Protein AF-A0A7W5PPJ0-F1 (afdb_monomer)

Radius of gyration: 19.75 Å; Cα contacts (8 Å, |Δi|>4): 26; chains: 1; bounding box: 58×28×44 Å

Mean predicted aligned error: 12.52 Å

pLDDT: mean 76.46, std 19.19, range [36.22, 96.88]

Structure (mmCIF, N/CA/C/O backbone):
data_AF-A0A7W5PPJ0-F1
#
_entry.id   AF-A0A7W5PPJ0-F1
#
loop_
_atom_site.group_PDB
_atom_site.id
_atom_site.type_symbol
_atom_site.label_atom_id
_atom_site.label_alt_id
_atom_site.label_comp_id
_atom_site.label_asym_id
_atom_site.label_entity_id
_atom_site.label_seq_id
_atom_site.pdbx_PDB_ins_code
_atom_site.Cartn_x
_atom_site.Cartn_y
_atom_site.C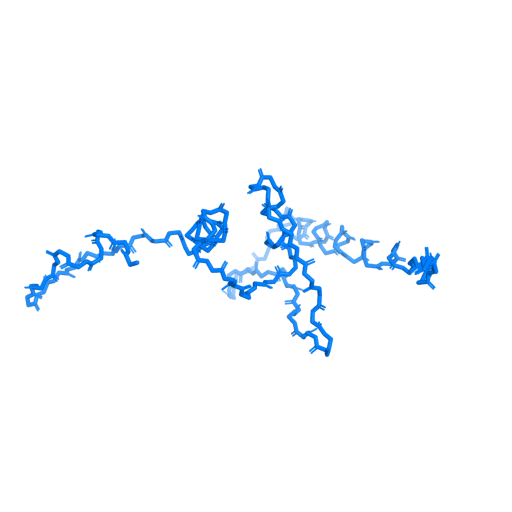artn_z
_atom_site.occupancy
_atom_site.B_iso_or_equiv
_atom_site.auth_seq_id
_atom_site.auth_comp_id
_atom_site.auth_asym_id
_atom_site.auth_atom_id
_atom_site.pdbx_PDB_model_num
ATOM 1 N N . MET A 1 1 ? 0.696 6.815 -19.755 1.00 37.72 1 MET A N 1
ATOM 2 C CA . MET A 1 1 ? -0.686 7.338 -19.660 1.00 37.72 1 MET A CA 1
ATOM 3 C C . MET A 1 1 ? -1.622 6.240 -20.150 1.00 37.72 1 MET A C 1
ATOM 5 O O . MET A 1 1 ? -1.492 5.837 -21.298 1.00 37.72 1 MET A O 1
ATOM 9 N N . ASN A 1 2 ? -2.443 5.654 -19.271 1.00 42.75 2 ASN A N 1
ATOM 10 C CA . ASN A 1 2 ? -3.335 4.547 -19.638 1.00 42.75 2 ASN A CA 1
ATOM 11 C C . ASN A 1 2 ? -4.500 5.079 -20.495 1.00 42.75 2 ASN A C 1
ATOM 13 O O . ASN A 1 2 ? -5.181 6.026 -20.105 1.00 42.75 2 ASN A O 1
ATOM 17 N N . VAL A 1 3 ? -4.709 4.451 -21.652 1.00 45.50 3 VAL A N 1
ATOM 18 C CA . VAL A 1 3 ? -5.682 4.797 -22.703 1.00 45.50 3 VAL A CA 1
ATOM 19 C C . VAL A 1 3 ? -7.137 4.818 -22.195 1.00 45.50 3 VAL A C 1
ATOM 21 O O . VAL A 1 3 ? -8.005 5.423 -22.822 1.00 45.50 3 VAL A O 1
ATOM 24 N N . ASN A 1 4 ? -7.411 4.212 -21.035 1.00 48.81 4 ASN A N 1
ATOM 25 C CA . ASN A 1 4 ? -8.746 4.172 -20.434 1.00 48.81 4 ASN A CA 1
ATOM 26 C C . ASN A 1 4 ? -9.167 5.473 -19.729 1.00 48.81 4 ASN A C 1
ATOM 28 O O . ASN A 1 4 ? -10.363 5.714 -19.596 1.00 48.81 4 ASN A O 1
ATOM 32 N N . ALA A 1 5 ? -8.229 6.334 -19.321 1.00 48.50 5 ALA A N 1
ATOM 33 C CA . ALA A 1 5 ? -8.557 7.572 -18.603 1.00 48.50 5 ALA A CA 1
ATOM 34 C C . ALA A 1 5 ? -8.960 8.734 -19.534 1.00 48.50 5 ALA A C 1
ATOM 36 O O . ALA A 1 5 ? -9.594 9.688 -19.098 1.00 48.50 5 ALA A O 1
ATOM 37 N N . THR A 1 6 ? -8.613 8.671 -20.824 1.00 47.34 6 THR A N 1
ATOM 38 C CA . THR A 1 6 ? -8.777 9.798 -21.767 1.00 47.34 6 THR A CA 1
ATOM 39 C C . THR A 1 6 ? -10.074 9.736 -22.586 1.00 47.34 6 THR A C 1
ATOM 41 O O . THR A 1 6 ? -10.305 10.594 -23.433 1.00 47.34 6 THR A O 1
ATOM 44 N N . ARG A 1 7 ? -10.934 8.727 -22.382 1.00 47.56 7 ARG A N 1
ATOM 45 C CA . ARG A 1 7 ? -12.094 8.481 -23.263 1.00 47.56 7 ARG A CA 1
ATOM 46 C C . ARG A 1 7 ? -13.396 9.198 -22.904 1.00 47.56 7 ARG A C 1
ATOM 48 O O . ARG A 1 7 ? -14.346 9.069 -23.667 1.00 47.56 7 ARG A O 1
ATOM 55 N N . TYR A 1 8 ? -13.470 9.976 -21.826 1.00 53.66 8 TYR A N 1
ATOM 56 C CA . TYR A 1 8 ? -14.767 10.481 -21.355 1.00 53.66 8 TYR A CA 1
ATOM 57 C C . TYR A 1 8 ? -14.753 11.976 -21.025 1.00 53.66 8 TYR A C 1
ATOM 59 O O . TYR A 1 8 ? -14.840 12.388 -19.876 1.00 53.66 8 TYR A O 1
ATOM 67 N N . MET A 1 9 ? -14.683 12.795 -22.077 1.00 51.66 9 MET A N 1
ATOM 68 C CA . MET A 1 9 ? -14.973 14.234 -22.046 1.00 51.66 9 MET A CA 1
ATOM 6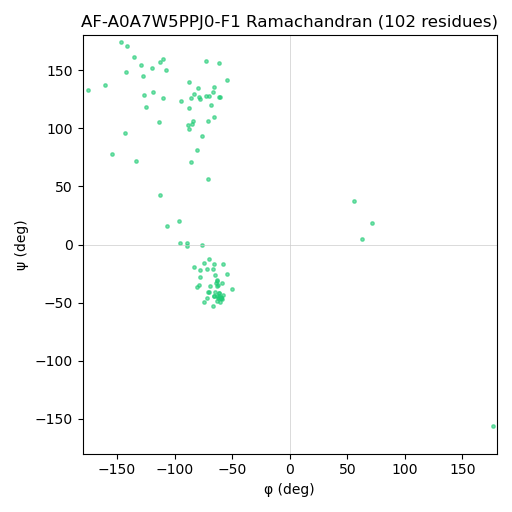9 C C . MET A 1 9 ? -16.486 14.450 -22.241 1.00 51.66 9 MET A C 1
ATOM 71 O O . MET A 1 9 ? -16.935 14.845 -23.313 1.00 51.66 9 MET A O 1
ATOM 75 N N . GLY A 1 10 ? -17.285 14.105 -21.230 1.00 55.88 10 GLY A N 1
ATOM 76 C CA . GLY A 1 10 ? -18.722 14.400 -21.164 1.00 55.88 10 GLY A CA 1
ATOM 77 C C . GLY A 1 10 ? -19.018 15.398 -20.045 1.00 55.88 10 GLY A C 1
ATOM 78 O O . GLY A 1 10 ? -18.237 15.521 -19.110 1.00 55.88 10 GLY A O 1
ATOM 79 N N . ILE A 1 11 ? -20.141 16.113 -20.132 1.00 61.00 11 ILE A N 1
ATOM 80 C CA . ILE A 1 11 ? -20.509 17.194 -19.193 1.00 61.00 11 ILE A CA 1
ATOM 81 C C . ILE A 1 11 ? -20.981 16.677 -17.818 1.00 61.00 11 ILE A C 1
ATOM 83 O O . ILE A 1 11 ? -20.975 17.440 -16.860 1.00 61.00 11 ILE A O 1
ATOM 87 N N . HIS A 1 12 ? -21.320 15.384 -17.708 1.00 60.28 12 HIS A N 1
ATOM 88 C CA . HIS A 1 12 ? -21.645 14.682 -16.456 1.00 60.28 12 HIS A CA 1
ATOM 89 C C . HIS A 1 12 ? -21.378 13.165 -16.562 1.00 60.28 12 HIS A C 1
ATOM 91 O O . HIS A 1 12 ? -22.318 12.394 -16.757 1.00 60.28 12 HIS A O 1
ATOM 97 N N . PRO A 1 13 ? -20.132 12.672 -16.479 1.00 56.00 13 PRO A N 1
ATOM 98 C CA . PRO A 1 13 ? -19.909 11.254 -16.270 1.00 56.00 13 PRO A CA 1
ATOM 99 C C . PRO A 1 13 ? -19.913 10.982 -14.761 1.00 56.00 13 PRO A C 1
ATOM 101 O O . PRO A 1 13 ? -18.899 11.174 -14.096 1.00 56.00 13 PRO A O 1
ATOM 104 N N . ASP A 1 14 ? -21.036 10.490 -14.230 1.00 61.00 14 ASP A N 1
ATOM 105 C CA . ASP A 1 14 ? -21.090 9.802 -12.927 1.00 61.00 14 ASP A CA 1
ATOM 106 C C . ASP A 1 14 ? -20.419 8.418 -13.048 1.00 61.00 14 ASP A C 1
ATOM 108 O O . ASP A 1 14 ? -21.029 7.371 -12.836 1.00 61.00 14 ASP A O 1
ATOM 112 N N . ILE A 1 15 ? -19.156 8.393 -13.476 1.00 60.00 15 ILE A N 1
ATOM 113 C CA . ILE A 1 15 ? -18.368 7.169 -13.606 1.00 60.00 15 ILE A CA 1
ATOM 114 C C . ILE A 1 15 ? -17.248 7.237 -12.578 1.00 60.00 15 ILE A C 1
ATOM 116 O O . ILE A 1 15 ? -16.259 7.950 -12.749 1.00 60.00 15 ILE A O 1
ATOM 120 N N . ALA A 1 16 ? -17.395 6.454 -11.512 1.00 60.41 16 ALA A N 1
ATOM 121 C CA . ALA A 1 16 ? -16.279 6.115 -10.648 1.00 60.41 16 ALA A CA 1
ATOM 122 C C . ALA A 1 16 ? -15.361 5.155 -11.419 1.00 60.41 16 ALA A C 1
ATOM 124 O O . ALA A 1 16 ? -15.704 3.996 -11.645 1.00 60.41 16 ALA A O 1
ATOM 125 N N . VAL A 1 17 ? -14.208 5.650 -11.872 1.00 66.25 17 VAL A N 1
ATOM 126 C CA . VAL A 1 17 ? -13.163 4.790 -12.431 1.00 66.25 17 VAL A CA 1
ATOM 127 C C . VAL A 1 17 ? -12.347 4.250 -11.267 1.00 66.25 17 VAL A C 1
ATOM 129 O O . VAL A 1 17 ? -11.562 4.976 -10.658 1.00 66.25 17 VAL A O 1
ATOM 132 N N . GLU A 1 18 ? -12.538 2.973 -10.957 1.00 69.50 18 GLU A N 1
ATOM 133 C CA . GLU A 1 18 ? -11.644 2.259 -10.053 1.00 69.50 18 GLU A CA 1
ATOM 134 C C . GLU A 1 18 ? -10.283 2.102 -10.735 1.00 69.50 18 GLU A C 1
ATOM 136 O O . GLU A 1 18 ? -10.161 1.540 -11.826 1.00 69.50 18 GLU A O 1
ATOM 141 N N . TYR A 1 19 ? -9.254 2.659 -10.104 1.00 79.56 19 TYR A N 1
ATOM 142 C CA . TYR A 1 19 ? -7.895 2.653 -10.613 1.00 79.56 19 TYR A CA 1
ATOM 143 C C . TYR A 1 19 ? -6.966 2.051 -9.568 1.00 79.56 19 TYR A C 1
ATOM 145 O O . TYR A 1 19 ? -6.810 2.591 -8.471 1.00 79.56 19 TYR A O 1
ATOM 153 N N . ASP A 1 20 ? -6.326 0.943 -9.930 1.00 83.44 20 ASP A N 1
ATOM 154 C CA . ASP A 1 20 ? -5.251 0.373 -9.131 1.00 83.44 20 ASP A CA 1
ATOM 155 C C . ASP A 1 20 ? -3.968 1.190 -9.333 1.00 83.44 20 ASP A C 1
ATOM 157 O O . ASP A 1 20 ? -3.184 0.966 -10.260 1.00 83.44 20 ASP A O 1
ATOM 161 N N . ALA A 1 21 ? -3.766 2.163 -8.447 1.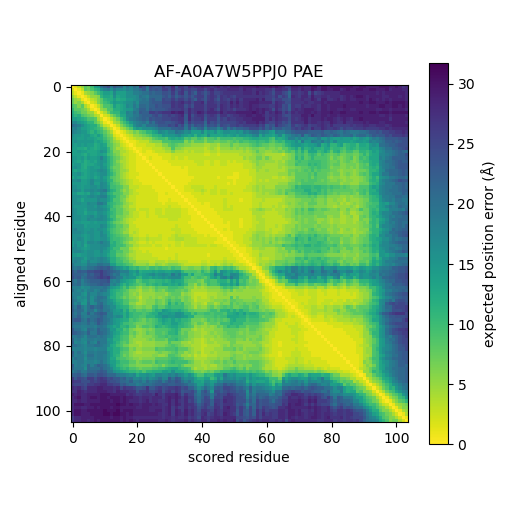00 83.94 21 ALA A N 1
ATOM 162 C CA . ALA A 1 21 ? -2.565 2.986 -8.444 1.00 83.94 21 ALA A CA 1
ATOM 163 C C . ALA A 1 21 ? -1.300 2.173 -8.142 1.00 83.94 21 ALA A C 1
ATOM 165 O O . ALA A 1 21 ? -0.237 2.459 -8.687 1.00 83.94 21 ALA A O 1
ATOM 166 N N . HIS A 1 22 ? -1.413 1.134 -7.316 1.00 88.06 22 HIS A N 1
ATOM 167 C CA . HIS A 1 22 ? -0.277 0.326 -6.891 1.00 88.06 22 HIS A CA 1
ATOM 168 C C . HIS A 1 22 ? 0.203 -0.593 -8.013 1.00 88.06 22 HIS A C 1
ATOM 170 O O . HIS A 1 22 ? 1.386 -0.579 -8.361 1.00 88.06 22 HIS A O 1
ATOM 176 N N . GLY A 1 23 ? -0.721 -1.319 -8.644 1.00 86.81 23 GLY A N 1
ATOM 177 C CA . GLY A 1 23 ? -0.432 -2.132 -9.820 1.00 86.81 23 GLY A CA 1
ATOM 178 C C . GLY A 1 23 ? 0.057 -1.299 -11.003 1.00 86.81 23 GLY A C 1
ATOM 179 O O . GLY A 1 23 ? 0.951 -1.739 -11.730 1.00 86.81 23 GLY A O 1
ATOM 180 N N . HIS A 1 24 ? -0.452 -0.073 -11.178 1.00 89.44 24 HIS A N 1
ATOM 181 C CA . HIS A 1 24 ? 0.073 0.827 -12.203 1.00 89.44 24 HIS A CA 1
ATOM 182 C C . HIS A 1 24 ? 1.533 1.207 -11.957 1.00 89.44 24 HIS A C 1
ATOM 184 O O . HIS A 1 24 ? 2.341 1.095 -12.878 1.00 89.44 24 HIS A O 1
ATOM 190 N N . ASP A 1 25 ? 1.879 1.627 -10.739 1.00 91.12 25 ASP A N 1
ATOM 191 C CA . ASP A 1 25 ? 3.249 2.007 -10.393 1.00 91.12 25 ASP A CA 1
ATOM 192 C C . ASP A 1 25 ? 4.208 0.824 -10.546 1.00 91.12 25 ASP A C 1
ATOM 194 O O . ASP A 1 25 ? 5.271 0.955 -11.159 1.00 91.12 25 ASP A O 1
ATOM 198 N N . ALA A 1 26 ? 3.813 -0.346 -10.037 1.00 92.88 26 ALA A N 1
ATOM 199 C CA . ALA A 1 26 ? 4.590 -1.571 -10.174 1.00 92.88 26 ALA A CA 1
ATOM 200 C C . ALA A 1 26 ? 4.808 -1.928 -11.652 1.00 92.88 26 ALA A C 1
ATOM 202 O O . ALA A 1 26 ? 5.940 -2.179 -12.062 1.00 92.88 26 ALA A O 1
ATOM 203 N N . GLY A 1 27 ? 3.750 -1.883 -12.469 1.00 93.44 27 GLY A N 1
ATOM 204 C CA . GLY A 1 27 ? 3.821 -2.163 -13.902 1.00 93.44 27 GLY A CA 1
ATOM 205 C C . GLY A 1 27 ? 4.663 -1.148 -14.676 1.00 93.44 27 GLY A C 1
ATOM 206 O O . GLY A 1 27 ? 5.446 -1.536 -15.538 1.00 93.44 27 GLY A O 1
ATOM 207 N N . PHE A 1 28 ? 4.553 0.142 -14.352 1.00 94.56 28 PHE A N 1
ATOM 208 C CA . PHE A 1 28 ? 5.344 1.212 -14.964 1.00 94.56 28 PHE A CA 1
ATOM 209 C C . PHE A 1 28 ? 6.850 1.003 -14.750 1.00 94.56 28 PHE A C 1
ATOM 211 O O . PHE A 1 28 ? 7.629 1.103 -15.702 1.00 94.56 28 PHE A O 1
ATOM 218 N N . VAL A 1 29 ? 7.256 0.663 -13.520 1.00 96.44 29 VAL A N 1
ATOM 219 C CA . VAL A 1 29 ? 8.661 0.383 -13.187 1.00 96.44 29 VAL A CA 1
ATOM 220 C C . VAL A 1 29 ? 9.116 -0.950 -13.787 1.00 96.44 29 VAL A C 1
ATOM 222 O O . VAL A 1 29 ? 10.168 -1.001 -14.422 1.00 96.44 29 VAL A O 1
ATOM 225 N N . ALA A 1 30 ? 8.320 -2.016 -13.657 1.00 95.69 30 ALA A N 1
ATOM 226 C CA . ALA A 1 30 ? 8.659 -3.345 -14.173 1.00 95.69 30 ALA A CA 1
ATOM 227 C C . ALA A 1 30 ? 8.788 -3.383 -15.706 1.00 95.69 30 ALA A C 1
ATOM 229 O O . ALA A 1 30 ? 9.601 -4.132 -16.243 1.00 95.69 30 ALA A O 1
ATOM 230 N N . ALA A 1 31 ? 8.034 -2.543 -16.420 1.00 96.00 31 ALA A N 1
ATOM 231 C CA . ALA A 1 31 ? 8.147 -2.380 -17.868 1.00 96.00 31 ALA A CA 1
ATOM 232 C C . ALA A 1 31 ? 9.369 -1.542 -18.304 1.00 96.00 31 ALA A C 1
ATOM 234 O O . ALA A 1 31 ? 9.564 -1.327 -19.499 1.00 96.00 31 ALA A O 1
ATOM 235 N N . GLY A 1 32 ? 10.182 -1.044 -17.364 1.00 95.88 32 GLY A N 1
ATOM 236 C CA . GLY A 1 32 ? 11.367 -0.235 -17.656 1.00 95.88 32 GLY A CA 1
ATOM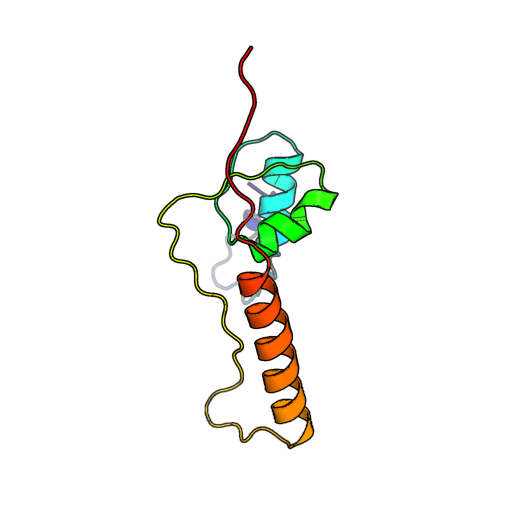 237 C C . GLY A 1 32 ? 11.051 1.177 -18.156 1.00 95.88 32 GLY A C 1
ATOM 238 O O . GLY A 1 32 ? 11.910 1.816 -18.758 1.00 95.88 32 GLY A O 1
ATOM 239 N N . VAL A 1 33 ? 9.829 1.673 -17.929 1.00 96.88 33 VAL A N 1
ATOM 240 C CA . VAL A 1 33 ? 9.400 2.996 -18.413 1.00 96.88 33 VAL A CA 1
ATOM 241 C C . VAL A 1 33 ? 9.963 4.122 -17.537 1.00 96.88 33 VAL A C 1
ATOM 243 O O . VAL A 1 33 ? 10.196 5.226 -18.027 1.00 96.88 33 VAL A O 1
ATOM 246 N N . GLY A 1 34 ? 10.221 3.859 -16.252 1.00 95.06 34 GLY A N 1
ATOM 247 C CA . GLY A 1 34 ? 10.833 4.831 -15.349 1.00 95.06 34 GLY A CA 1
ATOM 248 C C . GLY A 1 34 ? 10.969 4.344 -13.905 1.00 95.06 34 GLY A C 1
ATOM 249 O O . GLY A 1 34 ? 11.007 3.146 -13.640 1.00 95.06 34 GLY A O 1
ATOM 250 N N . VAL A 1 35 ? 11.048 5.297 -12.970 1.00 95.19 35 VAL A N 1
ATOM 251 C CA . VAL A 1 35 ? 11.173 5.064 -11.518 1.00 95.19 35 VAL A CA 1
ATOM 252 C C . VAL A 1 35 ? 9.984 5.670 -10.767 1.00 95.19 35 VAL A C 1
ATOM 254 O O . VAL A 1 35 ? 9.414 6.660 -11.222 1.00 95.19 35 VAL A O 1
ATOM 257 N N . SER A 1 36 ? 9.627 5.103 -9.611 1.00 92.94 36 SER A N 1
ATOM 258 C CA . SER A 1 36 ? 8.552 5.606 -8.740 1.00 92.94 36 SER A CA 1
ATOM 259 C C . SER A 1 36 ? 8.984 5.623 -7.267 1.00 92.94 36 SER A C 1
ATOM 261 O O . SER A 1 36 ? 9.947 4.956 -6.882 1.00 92.94 36 SER A O 1
ATOM 263 N N . ILE A 1 37 ? 8.279 6.400 -6.440 1.00 90.06 37 ILE A N 1
ATOM 264 C CA . ILE A 1 37 ? 8.452 6.458 -4.985 1.00 90.06 37 ILE A CA 1
ATOM 265 C C . ILE A 1 37 ? 7.222 5.825 -4.338 1.00 90.06 37 ILE A C 1
ATOM 267 O O . ILE A 1 37 ? 6.101 6.260 -4.573 1.00 90.06 37 ILE A O 1
ATOM 271 N N . THR A 1 38 ? 7.436 4.837 -3.474 1.00 89.12 38 THR A N 1
ATOM 272 C CA . THR A 1 38 ? 6.371 4.185 -2.704 1.00 89.12 38 THR A CA 1
ATOM 273 C C . THR A 1 38 ? 6.840 3.883 -1.280 1.00 89.12 38 THR A C 1
ATOM 275 O O . THR A 1 38 ? 8.016 4.058 -0.946 1.00 89.12 38 THR A O 1
ATOM 278 N N . ASN A 1 39 ? 5.923 3.457 -0.413 1.00 87.25 39 ASN A N 1
ATOM 279 C CA . ASN A 1 39 ? 6.278 3.009 0.929 1.00 87.25 39 ASN A CA 1
ATOM 280 C C . ASN A 1 39 ? 6.973 1.634 0.889 1.00 87.25 39 ASN A C 1
ATOM 282 O O . ASN A 1 39 ? 6.824 0.856 -0.053 1.00 87.25 39 ASN A O 1
ATOM 286 N N . GLU A 1 40 ? 7.738 1.318 1.934 1.00 86.44 40 GLU A N 1
ATOM 287 C CA . GLU A 1 40 ? 8.559 0.103 1.957 1.00 86.44 40 GLU A CA 1
ATOM 288 C C . GLU A 1 40 ? 7.735 -1.198 1.947 1.00 86.44 40 GLU A C 1
ATOM 290 O O . GLU A 1 40 ? 8.233 -2.229 1.493 1.00 86.44 40 GLU A O 1
ATOM 295 N N . ILE A 1 41 ? 6.496 -1.179 2.447 1.00 85.62 41 ILE A N 1
ATOM 296 C CA . ILE A 1 41 ? 5.634 -2.368 2.447 1.00 85.62 41 ILE A CA 1
ATOM 297 C C . ILE A 1 41 ? 5.279 -2.735 1.010 1.00 85.62 41 ILE A C 1
ATOM 299 O O . ILE A 1 41 ? 5.594 -3.842 0.578 1.00 85.62 41 ILE A O 1
ATOM 303 N N . LEU A 1 42 ? 4.759 -1.778 0.242 1.00 89.00 42 LEU A N 1
ATOM 304 C CA . LEU A 1 42 ? 4.432 -1.993 -1.167 1.00 89.00 42 LEU A CA 1
ATOM 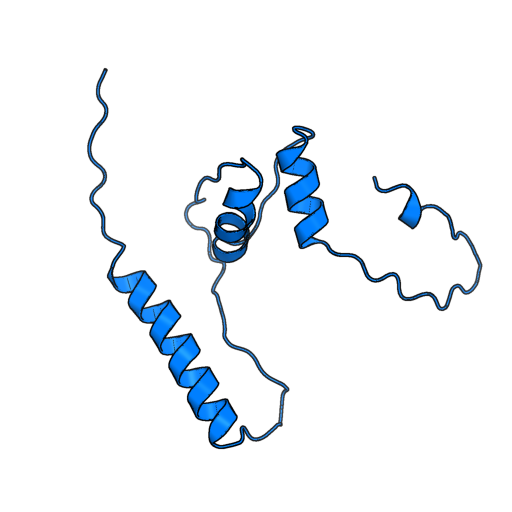305 C C . LEU A 1 42 ? 5.673 -2.357 -1.989 1.00 89.00 42 LEU A C 1
ATOM 307 O O . LEU A 1 42 ? 5.643 -3.300 -2.772 1.00 89.00 42 LEU A O 1
ATOM 311 N N . ALA A 1 43 ? 6.810 -1.689 -1.759 1.00 90.19 43 ALA A N 1
ATOM 312 C CA . ALA A 1 43 ? 8.052 -2.013 -2.465 1.00 90.19 43 ALA A CA 1
ATOM 313 C C . ALA A 1 43 ? 8.502 -3.475 -2.256 1.00 90.19 43 ALA A C 1
ATOM 315 O O . ALA A 1 43 ? 9.077 -4.085 -3.158 1.00 90.19 43 ALA A O 1
ATOM 316 N N . LYS A 1 44 ? 8.238 -4.060 -1.077 1.00 88.19 44 LYS A N 1
ATOM 317 C CA . LYS A 1 44 ? 8.517 -5.481 -0.813 1.00 88.19 44 LYS A CA 1
ATOM 318 C C . LYS A 1 44 ? 7.574 -6.400 -1.570 1.00 88.19 44 LYS A C 1
ATOM 320 O O . LYS A 1 44 ? 8.047 -7.403 -2.095 1.00 88.19 44 LYS A O 1
ATOM 325 N N . GLU A 1 45 ? 6.291 -6.063 -1.636 1.00 89.75 45 GLU A N 1
ATOM 326 C CA . GLU A 1 45 ? 5.306 -6.816 -2.420 1.00 89.75 45 GLU A CA 1
ATOM 327 C C . GLU A 1 45 ? 5.652 -6.779 -3.912 1.00 89.75 45 GLU A C 1
ATOM 329 O O . GLU A 1 45 ? 5.551 -7.788 -4.609 1.00 89.75 45 GLU A O 1
ATOM 334 N N . TYR A 1 46 ? 6.179 -5.652 -4.393 1.00 92.25 46 TYR A N 1
ATOM 335 C CA . TYR A 1 46 ? 6.540 -5.501 -5.798 1.00 92.25 46 TYR A CA 1
ATOM 336 C C . TYR A 1 46 ? 7.755 -6.326 -6.226 1.00 92.25 46 TYR A C 1
ATOM 338 O O . TYR A 1 46 ? 7.958 -6.498 -7.424 1.00 92.25 46 TYR A O 1
ATOM 346 N N . ARG A 1 47 ? 8.543 -6.901 -5.304 1.00 88.38 47 ARG A N 1
ATOM 347 C CA . ARG A 1 47 ? 9.714 -7.736 -5.653 1.00 88.38 47 ARG A CA 1
ATOM 348 C C . ARG A 1 47 ? 9.378 -8.893 -6.594 1.00 88.38 47 ARG A C 1
ATOM 350 O O . ARG A 1 47 ? 10.243 -9.337 -7.344 1.00 88.38 47 ARG A O 1
ATOM 357 N N . HIS A 1 48 ? 8.130 -9.358 -6.590 1.00 88.81 48 HIS A N 1
ATOM 358 C CA . HIS A 1 48 ? 7.651 -10.384 -7.516 1.00 88.81 48 HIS A CA 1
ATOM 359 C C . HIS A 1 48 ? 7.622 -9.930 -8.987 1.00 88.81 48 HIS A C 1
ATOM 361 O O . HIS A 1 48 ? 7.600 -10.774 -9.877 1.00 88.81 48 HIS A O 1
ATOM 367 N N . PHE A 1 49 ? 7.691 -8.623 -9.256 1.00 90.12 49 PHE A N 1
ATOM 368 C CA . PHE A 1 49 ? 7.725 -8.033 -10.597 1.00 90.12 49 PHE A CA 1
ATOM 369 C C . PHE A 1 49 ? 9.146 -7.728 -11.099 1.00 90.12 49 PHE A C 1
ATOM 371 O O . PHE A 1 49 ? 9.308 -6.925 -12.013 1.00 90.12 49 PHE A O 1
ATOM 378 N N . ASN A 1 50 ? 10.180 -8.357 -10.521 1.00 90.31 50 ASN A N 1
ATOM 379 C CA . ASN A 1 50 ? 11.585 -8.162 -10.909 1.00 90.31 50 ASN A CA 1
ATOM 380 C C . ASN A 1 50 ? 12.046 -6.689 -10.842 1.00 90.31 50 ASN A C 1
ATOM 382 O O . ASN A 1 50 ? 12.808 -6.216 -11.684 1.00 90.31 50 ASN A O 1
ATOM 386 N N . VAL A 1 51 ? 11.567 -5.956 -9.835 1.00 92.81 51 VAL A N 1
ATOM 387 C CA . VAL A 1 51 ? 11.999 -4.584 -9.536 1.00 92.81 51 VAL A CA 1
ATOM 388 C C . VAL A 1 51 ? 12.864 -4.564 -8.278 1.00 92.81 51 VAL A C 1
ATOM 390 O O . VAL A 1 51 ? 12.677 -5.378 -7.370 1.00 92.81 51 VAL A O 1
ATOM 393 N N . ASP A 1 52 ? 13.793 -3.613 -8.213 1.00 94.25 52 ASP A N 1
ATOM 394 C CA . ASP A 1 52 ? 14.619 -3.357 -7.030 1.00 94.25 52 ASP A CA 1
ATOM 395 C C . ASP A 1 52 ? 14.221 -2.027 -6.375 1.00 94.25 52 ASP A C 1
ATOM 397 O O . ASP A 1 52 ? 13.602 -1.164 -7.002 1.00 94.25 52 ASP A O 1
ATOM 401 N N . PHE A 1 53 ? 14.565 -1.845 -5.102 1.00 92.25 53 PHE A N 1
ATOM 402 C CA . PHE A 1 53 ? 14.272 -0.617 -4.375 1.00 92.25 53 PHE A CA 1
ATOM 403 C C . PHE A 1 53 ? 15.395 -0.213 -3.426 1.00 92.25 53 PHE A C 1
ATOM 405 O O . PHE A 1 53 ? 16.063 -1.032 -2.795 1.00 92.25 53 PHE A O 1
ATOM 412 N N . ARG A 1 54 ? 15.540 1.101 -3.243 1.00 90.25 54 ARG A N 1
ATOM 413 C CA . ARG A 1 54 ? 16.468 1.690 -2.279 1.00 90.25 54 ARG A CA 1
ATOM 414 C C . ARG A 1 54 ? 15.709 2.512 -1.249 1.00 90.25 54 ARG A C 1
ATOM 416 O O . ARG A 1 54 ? 14.906 3.372 -1.598 1.00 90.25 54 ARG A O 1
ATOM 423 N N . ARG A 1 55 ? 16.010 2.286 0.032 1.00 86.06 55 ARG A N 1
ATOM 424 C CA . ARG A 1 55 ? 15.483 3.119 1.118 1.00 86.06 55 ARG A CA 1
ATOM 425 C C . ARG A 1 55 ? 16.052 4.534 1.024 1.00 86.06 55 ARG A C 1
ATOM 427 O O . ARG A 1 55 ? 17.268 4.713 0.934 1.00 86.06 55 ARG A O 1
ATOM 434 N N . LEU A 1 56 ? 15.170 5.522 1.101 1.00 82.25 56 LEU A N 1
ATOM 435 C CA . LEU A 1 56 ? 15.539 6.924 1.268 1.00 82.25 56 LEU A CA 1
ATOM 436 C C . LEU A 1 56 ? 15.673 7.219 2.769 1.00 82.25 56 LEU A C 1
ATOM 438 O O . LEU A 1 56 ? 14.882 6.722 3.568 1.00 82.25 56 LEU A O 1
ATOM 442 N N . SER A 1 57 ? 16.678 8.000 3.170 1.00 75.56 57 SER A N 1
ATOM 443 C CA . SER A 1 57 ? 16.865 8.410 4.567 1.00 75.56 57 SER A CA 1
ATOM 444 C C . SER A 1 57 ? 16.982 9.936 4.663 1.00 75.56 57 SER A C 1
ATOM 446 O O . SER A 1 57 ? 17.803 10.497 3.934 1.00 75.56 57 SER A O 1
ATOM 448 N N . PRO A 1 58 ? 16.201 10.609 5.533 1.00 68.12 58 PRO A N 1
ATOM 449 C CA . PRO A 1 58 ? 15.150 10.046 6.385 1.00 68.12 58 PRO A CA 1
ATOM 450 C C . PRO A 1 58 ? 13.804 9.946 5.638 1.00 68.12 58 PRO A C 1
ATOM 452 O O . PRO A 1 58 ? 13.100 10.944 5.492 1.00 68.12 58 PRO A O 1
ATOM 455 N N . ALA A 1 59 ? 13.394 8.750 5.202 1.00 63.31 59 ALA A N 1
ATOM 456 C CA . ALA A 1 59 ? 12.003 8.518 4.808 1.00 63.31 59 ALA A CA 1
ATOM 457 C C . ALA A 1 59 ? 11.141 8.358 6.069 1.00 63.31 59 ALA A C 1
ATOM 459 O O . ALA A 1 59 ? 11.437 7.527 6.922 1.00 63.31 59 ALA A O 1
ATOM 460 N N . ARG A 1 60 ? 10.080 9.163 6.197 1.00 66.25 60 ARG A N 1
ATOM 461 C CA . ARG A 1 60 ? 9.181 9.194 7.367 1.00 66.25 60 ARG A CA 1
ATOM 462 C C . ARG A 1 60 ? 7.769 8.700 7.038 1.00 66.25 60 ARG A C 1
ATOM 464 O O . ARG A 1 60 ? 6.789 9.320 7.436 1.00 66.25 60 ARG A O 1
ATOM 471 N N . LEU A 1 61 ? 7.649 7.625 6.263 1.00 70.06 61 LEU A N 1
ATOM 472 C CA . LEU A 1 61 ? 6.345 7.005 6.025 1.00 70.06 61 LEU A CA 1
ATOM 473 C C . LEU A 1 61 ? 6.083 5.968 7.119 1.00 70.06 61 LEU A C 1
ATOM 475 O O . LEU A 1 61 ? 6.656 4.881 7.099 1.00 70.06 61 LEU A O 1
ATOM 479 N N . THR A 1 62 ? 5.239 6.330 8.084 1.00 70.19 62 THR A N 1
ATOM 480 C CA . THR A 1 62 ? 4.830 5.448 9.183 1.00 70.19 62 THR A CA 1
ATOM 481 C C . THR A 1 62 ? 3.689 4.546 8.728 1.00 70.19 62 THR A C 1
ATOM 483 O O . THR A 1 62 ? 2.685 5.025 8.203 1.00 70.19 62 THR A O 1
ATOM 486 N N . THR A 1 63 ? 3.828 3.240 8.950 1.00 78.31 63 THR A N 1
ATOM 487 C CA . THR A 1 63 ? 2.729 2.287 8.740 1.00 78.31 63 THR A CA 1
ATOM 488 C C . THR A 1 63 ? 1.784 2.341 9.931 1.00 78.31 63 THR A C 1
ATOM 490 O O . THR A 1 63 ? 2.236 2.332 11.074 1.00 78.31 63 THR A O 1
ATOM 493 N N . VAL A 1 64 ? 0.479 2.378 9.672 1.00 85.75 64 VAL A N 1
ATOM 494 C CA . VAL A 1 64 ? -0.552 2.406 10.713 1.00 85.75 64 VAL A CA 1
ATOM 495 C C . VAL A 1 64 ? -1.579 1.307 10.480 1.00 85.75 64 VAL A C 1
ATOM 497 O O . VAL A 1 64 ? -1.931 1.003 9.341 1.00 85.75 64 VAL A O 1
ATOM 500 N N . VAL A 1 65 ? -2.097 0.743 11.568 1.00 89.25 65 VAL A N 1
ATOM 501 C CA . VAL A 1 65 ? -3.364 0.009 11.541 1.00 89.25 65 VAL A CA 1
ATOM 502 C C . VAL A 1 65 ? -4.474 1.043 11.715 1.00 89.25 65 VAL A C 1
ATOM 504 O O . VAL A 1 65 ? -4.437 1.829 12.660 1.00 89.25 65 VAL A O 1
ATOM 507 N N . PHE A 1 66 ? -5.445 1.070 10.806 1.00 90.75 66 PHE A N 1
ATOM 508 C CA . PHE A 1 66 ? -6.555 2.021 10.849 1.00 90.75 66 PHE A CA 1
ATOM 509 C C . PHE A 1 66 ? -7.896 1.300 10.715 1.00 90.75 66 PHE A C 1
ATOM 511 O O . PHE A 1 66 ? -7.989 0.203 10.166 1.00 90.75 66 PHE A O 1
ATOM 518 N N . TRP A 1 67 ? -8.946 1.919 11.240 1.00 92.25 67 TRP A N 1
ATOM 519 C CA . TRP A 1 67 ? -10.309 1.404 11.189 1.00 92.25 67 TRP A CA 1
ATOM 520 C C . TRP A 1 67 ? -11.301 2.561 11.079 1.00 92.25 67 TRP A C 1
ATOM 522 O O . TRP A 1 67 ? -10.930 3.735 11.128 1.00 92.25 67 TRP A O 1
ATOM 532 N N . GLN A 1 68 ? -12.579 2.228 10.902 1.00 89.50 68 GLN A N 1
ATOM 533 C CA . GLN A 1 68 ? -13.644 3.219 10.795 1.00 89.50 68 GLN A CA 1
ATOM 534 C C . GLN A 1 68 ? -13.743 4.057 12.076 1.00 89.50 68 GLN A C 1
ATOM 536 O O . GLN A 1 68 ? -13.896 3.516 13.172 1.00 89.50 68 GLN A O 1
ATOM 541 N N . LYS A 1 69 ? -13.707 5.381 11.916 1.00 87.06 69 LYS A N 1
ATOM 542 C CA . LYS A 1 69 ? -13.908 6.338 13.006 1.00 87.06 69 LYS A CA 1
ATOM 543 C C . LYS A 1 69 ? -15.242 6.074 13.724 1.00 87.06 69 LYS A C 1
ATOM 545 O O . LYS A 1 69 ? -16.225 5.714 13.082 1.00 87.06 69 LYS A O 1
ATOM 550 N N . ASP A 1 70 ? -15.248 6.227 15.047 1.00 88.88 70 ASP A N 1
ATOM 551 C CA . ASP A 1 70 ? -16.415 6.073 15.935 1.00 88.88 70 ASP A CA 1
ATOM 552 C C . ASP A 1 70 ? -17.037 4.662 15.974 1.00 88.88 70 ASP A C 1
ATOM 554 O O . ASP A 1 70 ? -18.028 4.426 16.665 1.00 88.88 70 ASP A O 1
ATOM 558 N N . ARG A 1 71 ? -16.429 3.677 15.298 1.00 86.56 71 ARG A N 1
ATOM 559 C CA . ARG A 1 71 ? -16.837 2.274 15.390 1.00 86.56 71 ARG A CA 1
ATOM 560 C C . ARG A 1 71 ? -16.127 1.594 16.555 1.00 86.56 71 ARG A C 1
ATOM 562 O O . ARG A 1 71 ? -14.908 1.427 16.532 1.00 86.56 71 ARG A O 1
ATOM 569 N N . SER A 1 72 ? -16.895 1.120 17.537 1.00 90.12 72 SER A N 1
ATOM 570 C CA . SER A 1 72 ? -16.368 0.221 18.566 1.00 90.12 72 SER A CA 1
ATOM 571 C C . SER A 1 72 ? -15.834 -1.055 17.915 1.00 90.12 72 SER A C 1
ATOM 573 O O . SER A 1 72 ? -16.538 -1.725 17.152 1.00 90.12 72 SER A O 1
ATOM 575 N N . LEU A 1 73 ? -14.584 -1.405 18.213 1.00 91.88 73 LEU A N 1
ATOM 576 C CA . LEU A 1 73 ? -14.016 -2.667 17.760 1.00 91.88 73 LEU A CA 1
ATOM 577 C C . LEU A 1 73 ? -14.694 -3.812 18.512 1.00 91.88 73 LEU A C 1
ATOM 579 O O . LEU A 1 73 ? -14.758 -3.826 19.740 1.00 91.88 73 LEU A O 1
ATOM 583 N N . SER A 1 74 ? -15.205 -4.790 17.766 1.00 94.00 74 SER A N 1
ATOM 584 C CA . SER A 1 74 ? -15.589 -6.069 18.367 1.00 94.00 74 SER A CA 1
ATOM 585 C C . SER A 1 74 ? -14.358 -6.740 18.984 1.00 94.00 74 SER A C 1
ATOM 587 O O . SER A 1 74 ? -13.247 -6.523 18.503 1.00 94.00 74 SER A O 1
ATOM 589 N N . ALA A 1 75 ? -14.549 -7.631 19.962 1.00 95.19 75 ALA A N 1
ATOM 590 C CA . ALA A 1 75 ? -13.447 -8.388 20.568 1.00 95.19 75 ALA A CA 1
ATOM 591 C C . ALA A 1 75 ? -12.539 -9.058 19.517 1.00 95.19 75 ALA A C 1
ATOM 593 O O . ALA A 1 75 ? -11.317 -9.048 19.640 1.00 95.19 75 ALA A O 1
ATOM 594 N N . ARG A 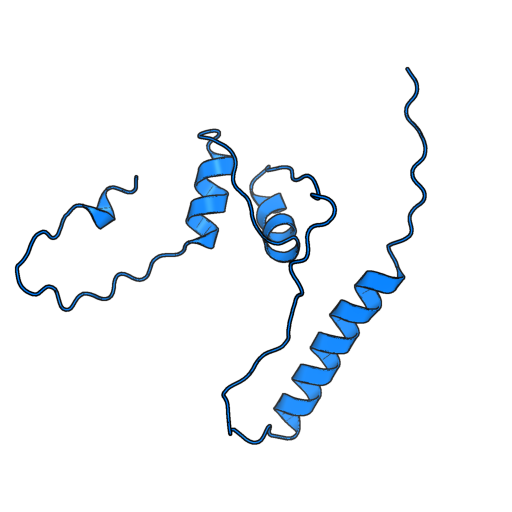1 76 ? -13.130 -9.568 18.427 1.00 94.50 76 ARG A N 1
ATOM 595 C CA . ARG A 1 76 ? -12.388 -10.160 17.308 1.00 94.50 76 ARG A CA 1
ATOM 596 C C . ARG A 1 76 ? -11.530 -9.133 16.566 1.00 94.50 76 ARG A C 1
ATOM 598 O O . ARG A 1 76 ? -10.387 -9.433 16.248 1.00 94.50 76 ARG A O 1
ATOM 605 N N . LEU A 1 77 ? -12.062 -7.944 16.284 1.00 93.56 77 LEU A N 1
ATOM 606 C CA . LEU A 1 77 ? -11.306 -6.894 15.592 1.00 93.56 77 LEU A CA 1
ATOM 607 C C . LEU A 1 77 ? -10.194 -6.322 16.471 1.00 93.56 77 LEU A C 1
ATOM 609 O O . LEU A 1 77 ? -9.117 -6.057 15.954 1.00 93.56 77 LEU A O 1
ATOM 613 N N . SER A 1 78 ? -10.412 -6.205 17.782 1.00 94.06 78 SER A N 1
ATOM 614 C CA . SER A 1 78 ? -9.353 -5.819 18.717 1.00 94.06 78 SER A CA 1
ATOM 615 C C . SER A 1 78 ? -8.194 -6.814 18.678 1.00 94.06 78 SER A C 1
ATOM 617 O O . SER A 1 78 ? -7.050 -6.406 18.529 1.00 94.06 78 SER A O 1
ATOM 619 N N . ILE A 1 79 ? -8.485 -8.122 18.699 1.00 96.12 79 ILE A N 1
ATOM 620 C CA . ILE A 1 79 ? -7.449 -9.158 18.550 1.00 96.12 79 ILE A CA 1
ATOM 621 C C . ILE A 1 79 ? -6.696 -8.995 17.223 1.00 96.12 79 ILE A C 1
ATOM 623 O O . ILE A 1 79 ? -5.474 -9.086 17.207 1.00 96.12 79 ILE A O 1
ATOM 627 N N . VAL A 1 80 ? -7.394 -8.727 16.115 1.00 95.31 80 VAL A N 1
ATOM 628 C CA . VAL A 1 80 ? -6.746 -8.510 14.810 1.00 95.31 80 VAL A CA 1
ATOM 629 C C . VAL A 1 80 ? -5.810 -7.299 14.843 1.00 95.31 80 VAL A C 1
ATOM 631 O O . VAL A 1 80 ? -4.685 -7.402 14.362 1.00 95.31 80 VAL A O 1
ATOM 634 N N . VAL A 1 81 ? -6.236 -6.178 15.432 1.00 94.06 81 VAL A N 1
ATOM 635 C CA . VAL A 1 81 ? -5.398 -4.975 15.570 1.00 94.06 81 VAL A CA 1
ATOM 636 C C . VAL A 1 81 ? -4.137 -5.276 16.380 1.00 94.06 81 VAL A C 1
ATOM 638 O O . VAL A 1 81 ? -3.044 -4.918 15.941 1.00 94.06 81 VAL A O 1
ATOM 641 N N . GLU A 1 82 ? -4.262 -5.980 17.505 1.00 94.06 82 GLU A N 1
ATOM 642 C CA . GLU A 1 82 ? -3.119 -6.369 18.341 1.00 94.06 82 GLU A CA 1
ATOM 643 C C . GLU A 1 82 ? -2.150 -7.297 17.600 1.00 94.06 82 GLU A C 1
ATOM 645 O O . GLU A 1 82 ? -0.938 -7.088 17.620 1.00 94.06 82 GLU A O 1
ATOM 650 N N . GLN A 1 83 ? -2.671 -8.298 16.886 1.00 93.88 83 GLN A N 1
ATOM 651 C CA . GLN A 1 83 ? -1.847 -9.244 16.129 1.00 93.88 83 GLN A CA 1
ATOM 652 C C . GLN A 1 83 ? -1.108 -8.564 14.971 1.00 93.88 83 GLN A C 1
ATOM 654 O O . GLN A 1 83 ? 0.089 -8.789 14.795 1.00 93.88 83 GLN A O 1
ATOM 659 N N . LEU A 1 84 ? -1.787 -7.694 14.212 1.00 91.06 84 LEU A N 1
ATOM 660 C CA .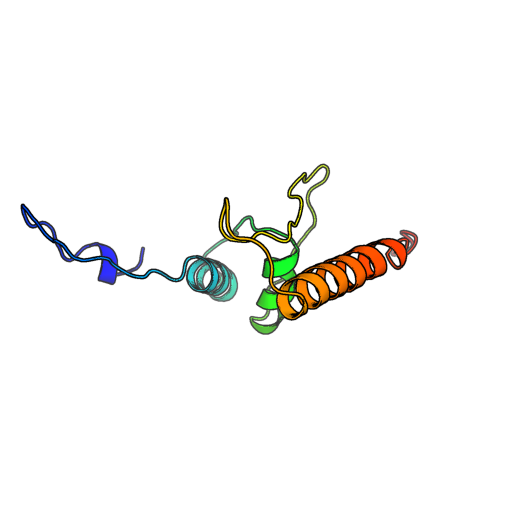 LEU A 1 84 ? -1.150 -6.902 13.157 1.00 91.06 84 LEU A CA 1
ATOM 661 C C . LEU A 1 84 ? -0.064 -5.999 13.750 1.00 91.06 84 LEU A C 1
ATOM 663 O O . LEU A 1 84 ? 1.075 -6.018 13.294 1.00 91.06 84 LEU A O 1
ATOM 667 N N . THR A 1 85 ? -0.382 -5.264 14.813 1.00 90.00 85 THR A N 1
ATOM 668 C CA . THR A 1 85 ? 0.574 -4.361 15.465 1.00 90.00 85 THR A CA 1
ATOM 669 C C . THR A 1 85 ? 1.802 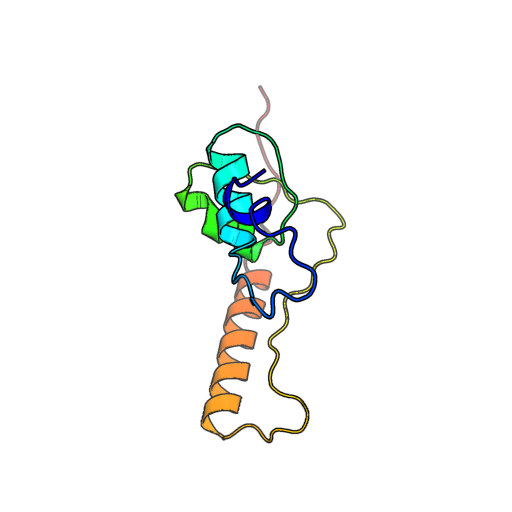-5.125 15.969 1.00 90.00 85 THR A C 1
ATOM 671 O O . THR A 1 85 ? 2.932 -4.730 15.685 1.00 90.00 85 THR A O 1
ATOM 674 N N . SER A 1 86 ? 1.604 -6.267 16.632 1.00 88.75 86 SER A N 1
ATOM 675 C CA . SER A 1 86 ? 2.689 -7.127 17.117 1.00 88.75 86 SER A CA 1
ATOM 676 C C . SER A 1 86 ? 3.570 -7.662 15.984 1.00 88.75 86 SER A C 1
ATOM 678 O O . SER A 1 86 ? 4.797 -7.573 16.068 1.00 88.75 86 SER A O 1
ATOM 680 N N . ALA A 1 87 ? 2.970 -8.154 14.895 1.00 86.25 87 ALA A N 1
ATOM 681 C CA . ALA A 1 87 ? 3.706 -8.692 13.753 1.00 86.25 87 ALA A CA 1
ATOM 682 C C . ALA A 1 87 ? 4.612 -7.638 13.094 1.00 86.25 87 ALA A C 1
ATOM 684 O O . ALA A 1 87 ? 5.764 -7.925 12.759 1.00 86.25 87 ALA A O 1
ATOM 685 N N . PHE A 1 88 ? 4.116 -6.406 12.941 1.00 78.75 88 PHE A N 1
ATOM 686 C CA . PHE A 1 88 ? 4.879 -5.332 12.308 1.00 78.75 88 PHE A CA 1
ATOM 687 C C . PHE A 1 88 ? 5.919 -4.700 13.248 1.00 78.75 88 PHE A C 1
ATOM 689 O O . PHE A 1 88 ? 7.021 -4.410 12.787 1.00 78.75 88 PHE A O 1
ATOM 696 N N . LEU A 1 89 ? 5.648 -4.578 14.555 1.00 79.69 89 LEU A N 1
ATOM 697 C CA . LEU A 1 89 ? 6.639 -4.104 15.537 1.00 79.69 89 LEU A CA 1
ATOM 698 C C . LEU A 1 89 ? 7.767 -5.122 15.774 1.00 79.69 89 LEU A C 1
ATOM 700 O O . LEU A 1 89 ? 8.940 -4.750 15.837 1.00 79.69 89 LEU A O 1
ATOM 704 N N . GLY A 1 90 ? 7.447 -6.417 15.846 1.00 66.44 90 GLY A N 1
ATOM 705 C CA . GLY A 1 90 ? 8.448 -7.482 15.974 1.00 66.44 90 GLY A CA 1
ATOM 706 C C . GLY A 1 90 ? 9.387 -7.566 14.763 1.00 66.44 90 GLY A C 1
ATOM 707 O O . GLY A 1 90 ? 10.575 -7.862 14.905 1.00 66.44 90 GLY A O 1
ATOM 708 N N . ALA A 1 91 ? 8.887 -7.229 13.571 1.00 60.50 91 ALA A N 1
ATOM 709 C CA . ALA A 1 91 ? 9.683 -7.179 12.347 1.00 60.50 91 ALA A CA 1
ATOM 710 C C . ALA A 1 91 ? 10.676 -5.998 12.293 1.00 60.50 91 ALA A C 1
ATOM 712 O O . ALA A 1 91 ? 11.648 -6.061 11.532 1.00 60.50 91 ALA A O 1
ATOM 713 N N . GLU A 1 92 ? 10.462 -4.932 13.072 1.00 58.06 92 GLU A N 1
ATOM 714 C CA . GLU A 1 92 ? 11.400 -3.803 13.160 1.00 58.06 92 GLU A CA 1
ATOM 715 C C . GLU A 1 92 ? 12.584 -4.106 14.090 1.00 58.06 92 GLU A C 1
ATOM 717 O O . GLU A 1 92 ? 13.725 -3.782 13.754 1.00 58.06 92 GLU A O 1
ATOM 722 N N . GLY A 1 93 ? 12.354 -4.828 15.195 1.00 51.12 93 GLY A N 1
ATOM 723 C CA . GLY A 1 93 ? 13.398 -5.200 16.163 1.00 51.12 93 GLY A CA 1
ATOM 724 C C . GLY A 1 93 ? 14.457 -6.179 15.636 1.00 51.12 93 GLY A C 1
ATOM 725 O O . GLY A 1 93 ? 15.570 -6.223 16.152 1.00 51.12 93 GLY A O 1
ATOM 726 N N . SER A 1 94 ? 14.160 -6.929 14.570 1.00 46.28 94 SER A N 1
ATOM 727 C CA . SER A 1 94 ? 15.085 -7.911 13.978 1.00 46.28 94 SER A CA 1
ATOM 728 C C . SER A 1 94 ? 16.013 -7.334 12.890 1.00 46.28 94 SER A C 1
ATOM 730 O O . SER A 1 94 ? 16.777 -8.086 12.282 1.00 46.28 94 SER A O 1
ATOM 732 N N . ARG A 1 95 ? 15.942 -6.029 12.578 1.00 49.97 95 ARG A N 1
ATOM 733 C CA . ARG A 1 95 ? 16.567 -5.435 11.373 1.00 49.97 95 ARG A CA 1
ATOM 734 C C . ARG A 1 95 ? 17.823 -4.583 11.591 1.00 49.97 95 ARG A C 1
ATOM 736 O O . ARG A 1 95 ? 18.247 -3.913 10.648 1.00 49.97 95 ARG A O 1
ATOM 743 N N . ILE A 1 96 ? 18.484 -4.654 12.748 1.00 44.09 96 ILE A N 1
ATOM 744 C CA . ILE A 1 96 ? 19.872 -4.167 12.858 1.00 44.09 96 ILE A CA 1
ATOM 745 C C . ILE A 1 96 ? 20.807 -5.251 12.301 1.00 44.09 96 ILE A C 1
ATOM 747 O O . ILE A 1 96 ? 21.375 -6.045 13.043 1.00 44.09 96 ILE A O 1
ATOM 751 N N . VAL A 1 97 ? 20.949 -5.311 10.975 1.00 42.75 97 VAL A N 1
ATOM 752 C CA . VAL A 1 97 ? 22.058 -6.035 10.332 1.00 42.75 97 VAL A CA 1
ATOM 753 C C . VAL A 1 97 ? 23.167 -5.012 10.066 1.00 42.75 97 VAL A C 1
ATOM 755 O O . VAL A 1 97 ? 22.887 -3.990 9.432 1.00 42.75 97 VAL A O 1
ATOM 758 N N . PRO A 1 98 ? 24.401 -5.221 10.561 1.00 36.22 98 PRO A N 1
ATOM 759 C CA . PRO A 1 98 ? 25.479 -4.254 10.405 1.00 36.22 98 PRO A CA 1
ATOM 760 C C . PRO A 1 98 ? 25.871 -4.117 8.931 1.00 36.22 98 PRO A C 1
ATOM 762 O O . PRO A 1 98 ? 26.028 -5.102 8.212 1.00 36.22 98 PRO A O 1
ATOM 765 N N . ALA A 1 99 ? 26.049 -2.873 8.491 1.00 44.62 99 ALA A N 1
ATOM 766 C CA . ALA A 1 99 ? 26.640 -2.555 7.201 1.00 44.62 99 ALA A CA 1
ATOM 767 C C . ALA A 1 99 ? 28.112 -2.992 7.198 1.00 44.62 99 ALA A C 1
ATOM 769 O O . ALA A 1 99 ? 28.914 -2.411 7.918 1.00 44.62 99 ALA A O 1
ATOM 770 N N . ASN A 1 100 ? 28.436 -4.035 6.433 1.00 42.38 100 ASN A N 1
ATOM 771 C CA . ASN A 1 100 ? 29.782 -4.512 6.084 1.00 42.38 100 ASN A CA 1
ATOM 772 C C . ASN A 1 100 ? 29.565 -5.663 5.074 1.00 42.38 100 ASN A C 1
ATOM 774 O O . ASN A 1 100 ? 28.703 -6.496 5.311 1.00 42.38 100 ASN A O 1
ATOM 778 N N . VAL A 1 101 ? 30.208 -5.833 3.918 1.00 43.19 101 VAL A N 1
ATOM 779 C CA . VAL A 1 101 ? 31.422 -5.320 3.274 1.00 43.19 101 VAL A CA 1
ATOM 780 C C . VAL A 1 101 ? 31.237 -5.590 1.774 1.00 43.19 101 VAL A C 1
ATOM 782 O O . VAL A 1 101 ? 30.892 -6.716 1.441 1.00 43.19 101 VAL A O 1
ATOM 785 N N . VAL A 1 102 ? 31.572 -4.657 0.875 1.00 36.75 102 VAL A N 1
ATOM 786 C CA . VAL A 1 102 ? 32.253 -5.020 -0.386 1.00 36.75 102 VAL A CA 1
ATOM 787 C C . VAL A 1 102 ? 33.257 -3.918 -0.722 1.00 36.75 102 VAL A C 1
ATOM 789 O O . VAL A 1 102 ? 32.913 -2.891 -1.299 1.00 36.75 102 VAL A O 1
ATOM 792 N N . ARG A 1 103 ? 34.517 -4.144 -0.337 1.00 41.94 103 ARG A N 1
ATOM 793 C CA . ARG A 1 103 ? 35.662 -3.627 -1.090 1.00 41.94 103 ARG A CA 1
ATOM 794 C C . ARG A 1 103 ? 35.859 -4.542 -2.294 1.00 41.94 103 ARG A C 1
ATOM 796 O O . ARG A 1 103 ? 36.019 -5.745 -2.089 1.00 41.94 103 ARG A O 1
ATOM 803 N N . LYS A 1 104 ? 35.915 -3.970 -3.490 1.00 39.56 104 LYS A N 1
ATOM 804 C CA . LYS A 1 104 ? 36.843 -4.357 -4.554 1.00 39.56 104 LYS A CA 1
ATOM 805 C C . LYS A 1 104 ? 37.204 -3.104 -5.330 1.00 39.56 104 LYS A C 1
ATOM 807 O O . LYS A 1 104 ? 36.272 -2.318 -5.596 1.00 39.56 104 LYS A O 1
#

Sequence (104 aa):
MNVNATRYMGIHPDIAVEYDAHGHDAGFVAAGVGVSITNEILAKEYRHFNVDFRRLSPARLTTVVFWQKDRSLSARLSIVVEQLTSAFLGAEGSRIVPANVVRK

Secondary structure (DSSP, 8-state):
--TTSSS---S---------HHHHHHHHHHTTS------HHHHHHGGGGT------TT----------TTPPPPHHHHHHHHHHHHHHHHHHHT----------

Foldseek 3Di:
DDPVVPPDPDPDDPDDDDDDPLVVQLCCVLVVVDHDDDDPVSQVVSVVSVDDDDDDPPDDDDDDDDDDPPDDDDPVRVVVRVVVVCVVVVVVVVPPDDDDDDDD

Solvent-accessible surface area (backbone atoms only — not comparable to full-atom values): 7327 Å² total; per-residue (Å²): 133,70,78,80,77,76,73,72,94,58,101,78,72,93,66,87,76,88,70,66,65,65,63,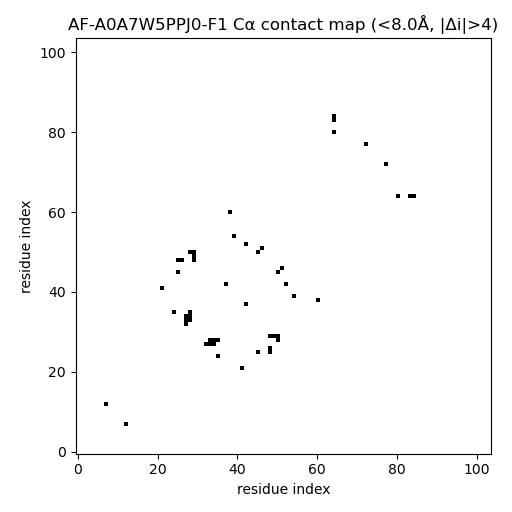47,52,48,48,42,38,51,71,68,76,54,86,84,87,77,56,72,68,61,57,59,66,41,42,84,56,79,50,86,88,78,90,63,86,90,66,84,81,78,88,78,91,83,77,67,83,96,56,81,71,50,76,67,52,46,52,49,52,52,52,54,50,48,58,57,54,57,59,58,76,73,62,85,70,79,93,77,83,85,90,130